Protein AF-A0AA91KQ04-F1 (afdb_monomer_lite)

Sequence (90 aa):
ASVCEYVPLIGAECDRRLKEGPDMVSANFVIPYPPGFPIMVPGQVLTQETIDFMRKLDVKEIHGYEKARGLKLVKPDAVAARTKRKPAAR

Foldseek 3Di:
DDQKAFDQLPDPVVVCCQPPNDFFFAQDFKFFPVVTDTLHHGRDGDHPVSSVCVVPDDGPDIPQADNVRHTITGHNVVNVVVVVVDPPDD

Secondary structure (DSSP, 8-state):
---EEEE-SSSHHHHHHHHHS---EE-S-BEEETT---SB-TTPBP-HHHHHHHHH---SEEET-BTTTBEEEE-HHHHHHHHTS-----

Structure (mmCIF, N/CA/C/O backbone):
data_AF-A0AA91KQ04-F1
#
_entry.id   AF-A0AA91KQ04-F1
#
loop_
_atom_site.group_PDB
_atom_site.id
_atom_site.type_symbol
_atom_site.label_atom_id
_atom_site.label_alt_id
_atom_site.label_comp_id
_atom_site.label_asym_id
_atom_site.label_entity_id
_atom_site.label_seq_id
_atom_site.pdbx_PDB_ins_code
_atom_site.Cartn_x
_atom_site.Cartn_y
_atom_site.Cartn_z
_atom_site.occupancy
_atom_site.B_iso_or_equiv
_atom_site.auth_seq_id
_atom_site.auth_comp_id
_atom_site.auth_asym_id
_atom_site.auth_atom_id
_atom_site.pdbx_PDB_model_num
ATOM 1 N N . ALA A 1 1 ? -8.844 -15.735 13.705 1.00 46.97 1 ALA A N 1
ATOM 2 C CA . ALA A 1 1 ? -9.558 -15.086 12.586 1.00 46.97 1 ALA A CA 1
ATOM 3 C C . ALA A 1 1 ? -8.616 -14.104 11.900 1.00 46.97 1 ALA A C 1
ATOM 5 O O . ALA A 1 1 ? -7.917 -13.378 12.599 1.00 46.97 1 ALA A O 1
ATOM 6 N N . SER A 1 2 ? -8.537 -14.106 10.568 1.00 67.62 2 SER A N 1
ATOM 7 C CA . SER A 1 2 ? -7.633 -13.212 9.833 1.00 67.62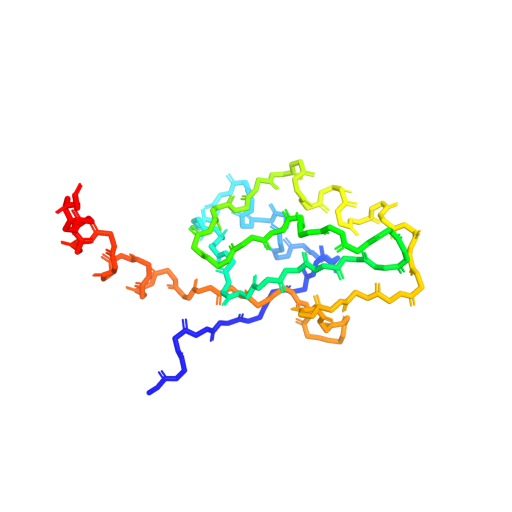 2 SER A CA 1
ATOM 8 C C . SER A 1 2 ? -8.004 -11.746 10.083 1.00 67.62 2 SER A C 1
ATOM 10 O O . SER A 1 2 ? -9.096 -11.299 9.722 1.00 67.62 2 SER A O 1
ATOM 12 N N . VAL A 1 3 ? -7.086 -11.015 10.722 1.00 85.75 3 VAL A N 1
ATOM 13 C CA . VAL A 1 3 ? -7.188 -9.580 11.069 1.00 85.75 3 VAL A CA 1
ATOM 14 C C . VAL A 1 3 ? -6.908 -8.652 9.883 1.00 85.75 3 VAL A C 1
ATOM 16 O O . VAL A 1 3 ? -6.832 -7.438 10.048 1.00 85.75 3 VAL A O 1
ATOM 19 N N . CYS A 1 4 ? -6.738 -9.223 8.691 1.00 91.25 4 CYS A N 1
ATOM 20 C CA . CYS A 1 4 ? -6.435 -8.503 7.465 1.00 91.25 4 CYS A CA 1
ATOM 21 C C . CYS A 1 4 ? -7.579 -8.625 6.458 1.00 91.25 4 CYS A C 1
ATOM 23 O O . CYS A 1 4 ? -8.304 -9.624 6.443 1.00 91.25 4 CYS A O 1
ATOM 25 N N . GLU A 1 5 ? -7.691 -7.623 5.603 1.00 92.19 5 GLU A N 1
ATOM 26 C CA . GLU A 1 5 ? -8.567 -7.568 4.438 1.00 92.19 5 GLU A CA 1
ATOM 27 C C . GLU A 1 5 ? -7.769 -7.133 3.204 1.00 92.19 5 GLU A C 1
ATOM 29 O O . GLU A 1 5 ? -6.620 -6.702 3.325 1.00 92.19 5 GLU A O 1
ATOM 34 N N . TYR A 1 6 ? -8.359 -7.284 2.021 1.00 92.00 6 TYR A N 1
ATOM 35 C CA . TYR A 1 6 ? -7.750 -6.865 0.764 1.00 92.00 6 TYR A CA 1
ATOM 36 C C . TYR A 1 6 ? -8.645 -5.839 0.082 1.00 92.00 6 TYR A C 1
ATOM 38 O O . TYR A 1 6 ? -9.851 -6.054 -0.007 1.00 92.00 6 TYR A O 1
ATOM 46 N N . VAL A 1 7 ? -8.050 -4.747 -0.393 1.00 91.75 7 VAL A N 1
ATOM 47 C CA . VAL A 1 7 ? -8.752 -3.689 -1.126 1.00 91.75 7 VAL A CA 1
ATOM 48 C C . VAL A 1 7 ? -8.061 -3.475 -2.475 1.00 91.75 7 VAL A C 1
ATOM 50 O O . VAL A 1 7 ? -6.860 -3.185 -2.496 1.00 91.75 7 VAL A O 1
ATOM 53 N N . PRO A 1 8 ? -8.774 -3.598 -3.609 1.00 91.88 8 PRO A N 1
ATOM 54 C CA . PRO A 1 8 ? -8.209 -3.336 -4.930 1.00 91.88 8 PRO A CA 1
ATOM 55 C C . PRO A 1 8 ? -7.649 -1.912 -5.039 1.00 91.88 8 PRO A C 1
ATOM 57 O O . PRO A 1 8 ? -8.367 -0.948 -4.800 1.00 91.88 8 PRO A O 1
ATOM 60 N N . LEU A 1 9 ? -6.376 -1.773 -5.432 1.00 88.25 9 LEU A N 1
ATOM 61 C CA . LEU A 1 9 ? -5.705 -0.468 -5.569 1.00 88.25 9 LEU A CA 1
ATOM 62 C C . LEU A 1 9 ? -6.373 0.421 -6.633 1.00 88.25 9 LEU A C 1
ATOM 64 O O . LEU A 1 9 ? -6.487 1.636 -6.465 1.00 88.25 9 LEU A O 1
ATOM 68 N N . ILE A 1 10 ? -6.777 -0.192 -7.747 1.00 85.44 10 ILE A N 1
ATOM 69 C CA . ILE A 1 10 ? -7.455 0.465 -8.864 1.00 85.44 10 ILE A CA 1
ATOM 70 C C . ILE A 1 10 ? -8.927 0.064 -8.780 1.00 85.44 10 ILE A C 1
ATOM 72 O O . ILE A 1 10 ? -9.305 -1.023 -9.211 1.00 85.44 10 ILE A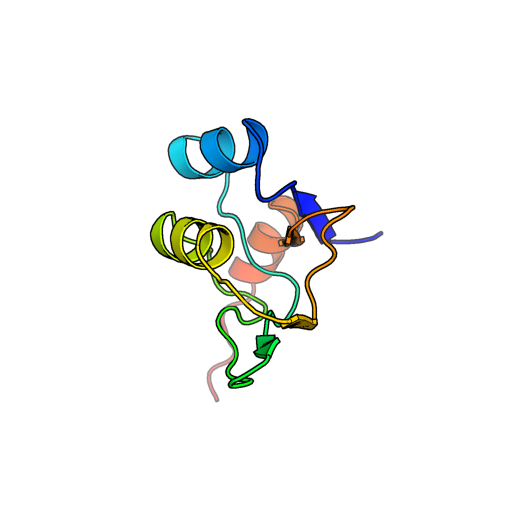 O 1
ATOM 76 N N . GLY A 1 11 ? -9.744 0.916 -8.163 1.00 85.19 11 GLY A N 1
ATOM 77 C CA . GLY A 1 11 ? -11.170 0.667 -7.995 1.00 85.19 11 GLY A CA 1
ATOM 78 C C . GLY A 1 11 ? -11.851 1.696 -7.097 1.00 85.19 11 GLY A C 1
ATOM 79 O O . GLY A 1 11 ? -11.228 2.259 -6.197 1.00 85.19 11 GLY A O 1
ATOM 80 N N . ALA A 1 12 ? -13.157 1.879 -7.314 1.00 87.62 12 ALA A N 1
ATOM 81 C CA . ALA A 1 12 ? -13.970 2.868 -6.606 1.00 87.62 12 ALA A CA 1
ATOM 82 C C . ALA A 1 12 ? -14.002 2.660 -5.080 1.00 87.62 12 ALA A C 1
ATOM 84 O O . ALA A 1 12 ? -14.200 3.617 -4.335 1.00 87.62 12 ALA A O 1
ATOM 85 N N . GLU A 1 13 ? -13.788 1.430 -4.596 1.00 89.50 13 GLU A N 1
ATOM 86 C CA . GLU A 1 13 ? -13.745 1.151 -3.158 1.00 89.50 13 GLU A CA 1
ATOM 87 C C . GLU A 1 13 ? -12.546 1.814 -2.470 1.00 89.50 13 GLU A C 1
ATOM 89 O O . GLU A 1 13 ? -12.707 2.387 -1.393 1.00 89.50 13 GLU A O 1
ATOM 94 N N . CYS A 1 14 ? -11.364 1.790 -3.092 1.00 90.00 14 CYS A N 1
ATOM 95 C CA . CYS A 1 14 ? -10.171 2.410 -2.518 1.00 90.00 14 CYS A CA 1
ATOM 96 C C . CYS A 1 14 ? -10.334 3.935 -2.443 1.00 90.00 14 CYS A C 1
ATOM 98 O O . CYS A 1 14 ? -10.090 4.527 -1.394 1.00 90.00 14 CYS A O 1
ATOM 100 N N . ASP A 1 15 ? -10.853 4.554 -3.508 1.00 90.06 15 ASP A N 1
ATOM 101 C CA . ASP A 1 15 ? -11.100 6.001 -3.545 1.00 90.06 15 ASP A CA 1
ATOM 102 C C . ASP A 1 15 ? -12.186 6.429 -2.547 1.00 90.06 15 ASP A C 1
ATOM 104 O O . ASP A 1 15 ? -12.053 7.453 -1.876 1.00 90.06 15 ASP A O 1
ATOM 108 N N . ARG A 1 16 ? -13.252 5.630 -2.400 1.00 91.38 16 ARG A N 1
ATOM 109 C CA . ARG A 1 16 ? -14.292 5.878 -1.394 1.00 91.38 16 ARG A CA 1
ATOM 110 C C . ARG A 1 16 ? -13.721 5.803 0.020 1.00 91.38 16 ARG A C 1
ATOM 112 O O . ARG A 1 16 ? -14.033 6.659 0.843 1.00 91.38 16 ARG A O 1
ATOM 119 N N . ARG A 1 17 ? -12.871 4.808 0.304 1.00 90.00 17 ARG A N 1
ATOM 120 C CA . ARG A 1 17 ? -12.252 4.668 1.627 1.00 90.00 17 ARG A CA 1
ATOM 121 C C . ARG A 1 17 ? -11.281 5.799 1.950 1.00 90.00 17 ARG A C 1
ATOM 123 O O . ARG A 1 17 ? -11.288 6.256 3.083 1.00 90.00 17 ARG A O 1
ATOM 130 N N . LEU A 1 18 ? -10.519 6.285 0.971 1.00 89.00 18 LEU A N 1
ATOM 131 C CA . LEU A 1 18 ? -9.632 7.443 1.146 1.00 89.00 18 LEU A CA 1
ATOM 132 C C . LEU A 1 18 ? -10.383 8.732 1.490 1.00 89.00 18 LEU A C 1
ATOM 134 O O . LEU A 1 18 ? -9.844 9.568 2.208 1.00 89.00 18 LEU A O 1
ATOM 138 N N . LYS A 1 19 ? -11.599 8.912 0.960 1.00 88.38 19 LYS A N 1
ATOM 139 C CA . LYS A 1 19 ? -12.392 10.132 1.171 1.00 88.38 19 LYS A CA 1
ATOM 140 C C . LYS A 1 19 ? -13.236 10.097 2.439 1.00 88.38 19 LYS A C 1
ATOM 142 O O . LYS A 1 19 ? -13.316 11.098 3.140 1.00 88.38 19 LYS A O 1
ATOM 147 N N . GLU A 1 20 ? -13.910 8.977 2.687 1.00 89.06 20 GLU A N 1
ATOM 148 C CA . GLU A 1 20 ? -14.990 8.898 3.685 1.00 89.06 20 GLU A CA 1
ATOM 149 C C . GLU A 1 20 ? -14.930 7.624 4.540 1.00 89.06 20 GLU A C 1
ATOM 151 O O . GLU A 1 20 ? -15.767 7.421 5.418 1.00 89.06 20 GLU A O 1
ATOM 156 N N . GLY A 1 21 ? -13.991 6.720 4.255 1.00 86.19 21 GLY A N 1
ATOM 157 C CA . GLY A 1 21 ? -13.890 5.444 4.949 1.00 86.19 21 GLY A CA 1
ATOM 158 C C . GLY A 1 21 ? -12.987 5.479 6.179 1.00 86.19 21 GLY A C 1
ATOM 159 O O . GLY A 1 21 ? -12.418 6.510 6.529 1.00 86.19 21 GLY A O 1
ATOM 160 N N . PRO A 1 22 ? -12.848 4.323 6.849 1.00 87.69 22 PRO A N 1
ATOM 161 C CA . PRO A 1 22 ? -11.907 4.172 7.947 1.00 87.69 22 PRO A CA 1
ATOM 162 C C . PRO A 1 22 ? -10.459 4.216 7.447 1.00 87.69 22 PRO A C 1
ATOM 164 O O . PRO A 1 22 ? -10.182 3.857 6.298 1.00 87.69 22 PRO A O 1
ATOM 167 N N . ASP A 1 23 ? -9.535 4.559 8.349 1.00 90.19 23 ASP A N 1
ATOM 168 C CA . ASP A 1 23 ? -8.101 4.566 8.067 1.00 90.19 23 ASP A CA 1
ATOM 169 C C . ASP A 1 23 ? -7.641 3.243 7.450 1.00 90.19 23 ASP A C 1
ATOM 171 O O . ASP A 1 23 ? -7.775 2.156 8.025 1.00 90.19 23 ASP A O 1
ATOM 175 N N . MET A 1 24 ? -7.051 3.343 6.263 1.00 92.12 24 MET A N 1
ATOM 176 C CA . MET A 1 24 ? -6.449 2.203 5.594 1.00 92.12 24 MET A CA 1
ATOM 177 C C . MET A 1 24 ? -5.052 1.986 6.159 1.00 92.12 24 MET A C 1
ATOM 179 O O . MET A 1 24 ? -4.115 2.688 5.800 1.00 92.12 24 MET A O 1
ATOM 183 N N . VAL A 1 25 ? -4.901 1.009 7.050 1.00 93.00 25 VAL A N 1
ATOM 184 C CA . VAL A 1 25 ? -3.607 0.690 7.665 1.00 93.00 25 VAL A CA 1
ATOM 185 C C . VAL A 1 25 ? -2.954 -0.470 6.929 1.00 93.00 25 VAL A C 1
ATOM 187 O O . VAL A 1 25 ? -3.549 -1.543 6.831 1.00 93.00 25 VAL A O 1
ATOM 190 N N . SER A 1 26 ? -1.724 -0.298 6.443 1.00 93.25 26 SER A N 1
ATOM 191 C CA . SER A 1 26 ? -1.013 -1.387 5.768 1.00 93.25 26 SER A CA 1
ATOM 192 C C . SER A 1 26 ? -0.749 -2.552 6.724 1.00 93.25 26 SER A C 1
ATOM 194 O O . SER A 1 26 ? -0.292 -2.365 7.854 1.00 93.25 26 SER A O 1
ATOM 196 N N . ALA A 1 27 ? -1.008 -3.779 6.273 1.00 92.88 27 ALA A N 1
ATOM 197 C CA . ALA A 1 27 ? -0.706 -4.989 7.034 1.00 92.88 27 ALA A CA 1
ATOM 198 C C . ALA A 1 27 ? 0.657 -5.606 6.684 1.00 92.88 27 ALA A C 1
ATOM 200 O O . ALA A 1 27 ? 1.110 -6.500 7.397 1.00 92.88 27 ALA A O 1
ATOM 201 N N . ASN A 1 28 ? 1.290 -5.171 5.592 1.00 91.94 28 ASN A N 1
ATOM 202 C CA . ASN A 1 28 ? 2.525 -5.745 5.059 1.00 91.94 28 ASN A CA 1
ATOM 203 C C . ASN A 1 28 ? 3.496 -4.642 4.609 1.00 91.94 28 ASN A C 1
ATOM 205 O O . ASN A 1 28 ? 3.107 -3.496 4.387 1.00 91.94 28 ASN A O 1
ATOM 209 N N . PHE A 1 29 ? 4.765 -5.007 4.440 1.00 93.38 29 PHE A N 1
ATOM 210 C CA . PHE A 1 29 ? 5.684 -4.177 3.668 1.00 93.38 29 PHE A CA 1
ATOM 211 C C . PHE A 1 29 ? 5.293 -4.222 2.195 1.00 93.38 29 PHE A C 1
ATOM 213 O O . PHE A 1 29 ? 4.981 -5.299 1.688 1.00 93.38 29 PHE A O 1
ATOM 220 N N . VAL A 1 30 ? 5.335 -3.074 1.523 1.00 93.50 30 VAL A N 1
ATOM 221 C CA . VAL A 1 30 ? 5.215 -2.997 0.063 1.00 93.50 30 VAL A CA 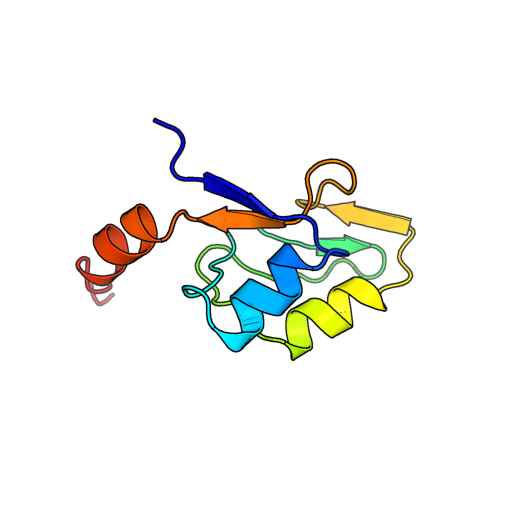1
ATOM 222 C C . VAL A 1 30 ? 6.503 -2.403 -0.480 1.00 93.50 30 VAL A C 1
ATOM 224 O O . VAL A 1 30 ? 6.877 -1.290 -0.104 1.00 93.50 30 VAL A O 1
ATOM 227 N N . ILE A 1 31 ? 7.202 -3.180 -1.307 1.00 94.06 31 ILE A N 1
ATOM 228 C CA . ILE A 1 31 ? 8.564 -2.879 -1.758 1.00 94.06 31 ILE A CA 1
ATOM 229 C C . ILE A 1 31 ? 8.637 -3.083 -3.279 1.00 94.06 31 ILE A C 1
ATOM 231 O O . ILE A 1 31 ? 8.695 -4.226 -3.739 1.00 94.06 31 ILE A O 1
ATOM 235 N N . PRO A 1 32 ? 8.579 -2.009 -4.081 1.00 92.31 32 PRO A N 1
ATOM 236 C CA . PRO A 1 32 ? 8.738 -2.089 -5.530 1.00 92.31 32 PRO A CA 1
ATOM 237 C C . PRO A 1 32 ? 10.205 -2.277 -5.958 1.00 92.31 32 PRO A C 1
ATOM 239 O O . PRO A 1 32 ? 11.105 -1.643 -5.402 1.00 92.31 32 PRO A O 1
ATOM 242 N N . TYR A 1 33 ? 10.445 -3.097 -6.989 1.00 90.75 33 TYR A N 1
ATOM 243 C CA . TYR A 1 33 ? 11.777 -3.348 -7.559 1.00 90.75 33 TYR A CA 1
ATOM 244 C C . TYR A 1 33 ? 11.842 -3.138 -9.083 1.00 90.75 33 TYR A C 1
ATOM 246 O O . TYR A 1 33 ? 10.962 -3.606 -9.815 1.00 90.75 33 TYR A O 1
ATOM 254 N N . PRO A 1 34 ? 12.951 -2.561 -9.595 1.00 85.25 34 PRO A N 1
ATOM 255 C CA . PRO A 1 34 ? 13.949 -1.729 -8.896 1.00 85.25 34 PRO A CA 1
ATOM 256 C C . PRO A 1 34 ? 13.333 -0.381 -8.457 1.00 85.25 34 PRO A C 1
ATOM 258 O O . PRO A 1 34 ? 12.381 0.053 -9.102 1.00 85.25 34 PRO A O 1
ATOM 261 N N . PRO A 1 35 ? 13.837 0.320 -7.417 1.00 85.19 35 PRO A N 1
ATOM 262 C CA . PRO A 1 35 ? 15.124 0.138 -6.724 1.00 85.19 35 PRO A CA 1
ATOM 263 C C . PRO A 1 35 ? 15.092 -0.690 -5.422 1.00 85.19 35 PRO A C 1
ATOM 265 O O . PRO A 1 35 ? 16.160 -0.976 -4.889 1.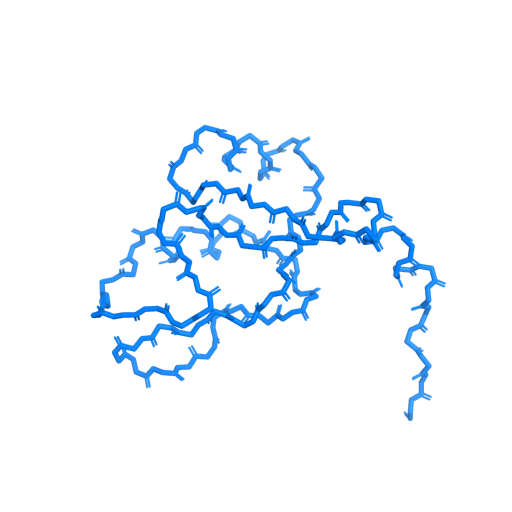00 85.19 35 PRO A O 1
ATOM 268 N N .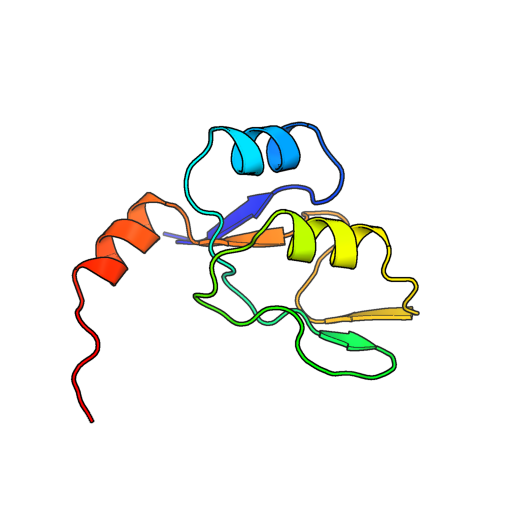 GLY A 1 36 ? 13.926 -1.091 -4.901 1.00 88.62 36 GLY A N 1
ATOM 269 C CA . GLY A 1 36 ? 13.842 -1.992 -3.741 1.00 88.62 36 GLY A CA 1
ATOM 270 C C . GLY A 1 36 ? 13.720 -1.336 -2.363 1.00 88.62 36 GLY A C 1
ATOM 271 O O . GLY A 1 36 ? 14.034 -1.982 -1.364 1.00 88.62 36 GLY A O 1
ATOM 272 N N . PHE A 1 37 ? 13.277 -0.075 -2.275 1.00 91.19 37 PHE A N 1
ATOM 273 C CA . PHE A 1 37 ? 12.977 0.564 -0.986 1.00 91.19 37 PHE A CA 1
ATOM 274 C C . PHE A 1 37 ? 11.507 0.361 -0.578 1.00 91.19 37 PHE A C 1
ATOM 276 O O . PHE A 1 37 ? 10.629 0.324 -1.442 1.00 91.19 37 PHE A O 1
ATOM 283 N N . PRO A 1 38 ? 11.204 0.241 0.727 1.00 90.75 38 PRO A N 1
ATOM 284 C CA . PRO A 1 38 ? 9.829 0.144 1.199 1.00 90.75 38 PRO A CA 1
ATOM 285 C C . PRO A 1 38 ? 9.092 1.477 1.049 1.00 90.75 38 PRO A C 1
ATOM 287 O O . PRO A 1 38 ? 9.548 2.506 1.540 1.00 90.75 38 PRO A O 1
ATOM 290 N N . ILE A 1 39 ? 7.921 1.436 0.416 1.00 92.50 39 ILE A N 1
ATOM 291 C CA . ILE A 1 39 ? 7.002 2.586 0.287 1.00 92.50 39 ILE A CA 1
ATOM 292 C C . ILE A 1 39 ? 5.860 2.531 1.305 1.00 92.50 39 ILE A C 1
ATOM 294 O O . ILE A 1 39 ? 5.222 3.539 1.587 1.00 92.50 39 ILE A O 1
ATOM 298 N N . MET A 1 40 ? 5.591 1.340 1.844 1.00 93.62 40 MET A N 1
ATOM 299 C CA . MET A 1 40 ? 4.628 1.119 2.915 1.00 93.62 40 MET A CA 1
ATOM 300 C C . MET A 1 40 ? 5.233 0.184 3.943 1.00 93.62 40 MET A C 1
ATOM 302 O O . MET A 1 40 ? 5.846 -0.829 3.586 1.00 93.62 40 MET A O 1
ATOM 306 N N . VAL A 1 41 ? 4.993 0.494 5.211 1.00 92.69 41 VAL A N 1
ATOM 307 C CA . VAL A 1 41 ? 5.364 -0.361 6.340 1.00 92.69 41 VAL A CA 1
ATOM 308 C C . VAL A 1 41 ? 4.118 -0.851 7.087 1.00 92.69 41 VAL A C 1
ATOM 310 O O . VAL A 1 41 ? 3.098 -0.157 7.110 1.00 92.69 41 VAL A O 1
ATOM 313 N N . PRO A 1 42 ? 4.155 -2.036 7.721 1.00 91.94 42 PRO A N 1
ATOM 314 C CA . PRO A 1 42 ? 3.045 -2.514 8.537 1.00 91.94 42 PRO A CA 1
ATOM 315 C C . PRO A 1 42 ? 2.694 -1.524 9.655 1.00 91.94 42 PRO A C 1
ATOM 317 O O . PRO A 1 42 ? 3.565 -1.103 10.412 1.00 91.94 42 PRO A O 1
ATOM 320 N N . GLY A 1 43 ? 1.414 -1.184 9.788 1.00 89.75 43 GLY A N 1
ATOM 321 C CA . GLY A 1 43 ? 0.929 -0.216 10.774 1.00 89.75 43 GLY A CA 1
ATOM 322 C C . GLY A 1 43 ? 0.908 1.238 10.291 1.00 89.75 43 GLY A C 1
ATOM 323 O O . GLY A 1 43 ? 0.347 2.080 10.985 1.00 89.75 43 GLY A O 1
ATOM 324 N N . GLN A 1 44 ? 1.456 1.539 9.111 1.00 91.12 44 GLN A N 1
ATOM 325 C CA . GLN A 1 44 ? 1.349 2.863 8.498 1.00 91.12 44 GLN A CA 1
ATOM 326 C C . GLN A 1 44 ? -0.070 3.111 7.977 1.00 91.12 44 GLN A C 1
ATOM 328 O O . GLN A 1 44 ? -0.649 2.244 7.317 1.00 91.12 44 GLN A O 1
ATOM 333 N N . VAL A 1 45 ? -0.598 4.309 8.231 1.00 92.50 45 VAL A N 1
ATOM 334 C CA . VAL A 1 45 ? -1.837 4.803 7.614 1.00 92.50 45 VAL A CA 1
ATOM 335 C C . VAL A 1 45 ? -1.532 5.247 6.184 1.00 92.50 45 VAL A C 1
ATOM 337 O O . VAL A 1 45 ? -0.617 6.038 5.951 1.00 92.50 45 VAL A O 1
ATOM 340 N N . LEU A 1 46 ? -2.279 4.711 5.225 1.00 91.62 46 LEU A N 1
ATOM 341 C CA . LEU A 1 46 ? -2.150 5.039 3.813 1.00 91.62 46 LEU A CA 1
ATOM 342 C C . LEU A 1 46 ? -2.845 6.362 3.509 1.00 91.62 46 LEU A C 1
ATOM 344 O O . LEU A 1 46 ? -3.987 6.583 3.905 1.00 91.62 46 LEU A O 1
ATOM 348 N N . THR A 1 47 ? -2.161 7.213 2.753 1.00 91.88 47 THR A N 1
ATOM 349 C CA . THR A 1 47 ? -2.688 8.496 2.286 1.00 91.88 47 THR A CA 1
ATOM 350 C C . THR A 1 47 ? -3.016 8.434 0.800 1.00 91.88 47 THR A C 1
ATOM 352 O O . THR A 1 47 ? -2.538 7.552 0.081 1.00 91.88 47 THR A O 1
ATOM 355 N N . GLN A 1 48 ? -3.786 9.415 0.320 1.00 91.12 48 GLN A N 1
ATOM 356 C CA . GLN A 1 48 ? -4.053 9.586 -1.109 1.00 91.12 48 GLN A CA 1
ATOM 357 C C . GLN A 1 48 ? -2.747 9.601 -1.920 1.00 91.12 48 GLN A C 1
ATOM 359 O O . GLN A 1 48 ? -2.632 8.888 -2.910 1.00 91.12 48 GLN A O 1
ATOM 364 N N . GLU A 1 49 ? -1.722 10.304 -1.432 1.00 91.12 49 GLU A N 1
ATOM 365 C CA . GLU A 1 49 ? -0.412 10.385 -2.083 1.00 91.12 49 GLU A CA 1
ATOM 366 C C . GLU A 1 49 ? 0.280 9.018 -2.211 1.00 91.12 49 GLU A C 1
ATOM 368 O O . GLU A 1 49 ? 0.813 8.695 -3.270 1.00 91.12 49 GLU A O 1
ATOM 373 N N . THR A 1 50 ? 0.219 8.167 -1.176 1.00 91.31 50 THR A N 1
ATOM 374 C CA . THR A 1 50 ? 0.789 6.806 -1.238 1.00 91.31 50 THR A CA 1
ATOM 375 C C . THR A 1 50 ? 0.078 5.943 -2.285 1.00 91.31 50 THR A C 1
ATOM 377 O O . THR A 1 50 ? 0.713 5.167 -3.003 1.00 91.31 50 THR A O 1
ATOM 380 N N . ILE A 1 51 ? -1.244 6.084 -2.393 1.00 92.06 51 ILE A N 1
ATOM 381 C CA . ILE A 1 51 ? -2.058 5.354 -3.369 1.00 92.06 51 ILE A CA 1
ATOM 382 C C . ILE A 1 51 ? -1.782 5.850 -4.790 1.00 92.06 51 ILE A C 1
ATOM 384 O O . ILE A 1 51 ? -1.587 5.037 -5.694 1.00 92.06 51 ILE A O 1
ATOM 388 N N . ASP A 1 52 ? -1.701 7.163 -4.991 1.00 91.88 52 ASP A N 1
ATOM 389 C CA . ASP A 1 52 ? -1.314 7.760 -6.269 1.00 91.88 52 ASP A CA 1
ATOM 390 C C . ASP A 1 52 ? 0.093 7.336 -6.698 1.00 91.88 52 ASP A C 1
ATOM 392 O O . ASP A 1 52 ? 0.305 7.007 -7.867 1.00 91.88 52 ASP A O 1
ATOM 396 N N . PHE A 1 53 ? 1.041 7.275 -5.759 1.00 90.62 53 PHE A N 1
ATOM 397 C CA . PHE A 1 53 ? 2.390 6.782 -6.021 1.00 90.62 53 PHE A CA 1
ATOM 398 C C . PHE A 1 53 ? 2.366 5.324 -6.497 1.00 90.62 53 PHE A C 1
ATOM 400 O O . PHE A 1 53 ? 2.927 5.004 -7.541 1.00 90.62 53 PHE A O 1
ATOM 407 N N . MET A 1 54 ? 1.630 4.452 -5.800 1.00 90.19 54 MET A N 1
ATOM 408 C CA . MET A 1 54 ? 1.421 3.052 -6.196 1.00 90.19 54 MET A CA 1
ATOM 409 C C . MET A 1 54 ? 0.776 2.884 -7.571 1.00 90.19 54 MET A C 1
ATOM 411 O O . MET A 1 54 ? 1.116 1.956 -8.299 1.00 90.19 54 MET A O 1
ATOM 415 N N . ARG A 1 55 ? -0.162 3.761 -7.937 1.00 89.88 55 ARG A N 1
ATOM 416 C CA . ARG A 1 55 ? -0.846 3.714 -9.239 1.00 89.88 55 ARG A CA 1
ATOM 417 C C . ARG A 1 55 ? 0.054 4.147 -10.397 1.00 89.88 55 ARG A C 1
ATOM 419 O O . ARG A 1 55 ? -0.174 3.712 -11.521 1.00 89.88 55 ARG A O 1
ATOM 426 N N . LYS A 1 56 ? 1.044 5.000 -10.128 1.00 89.75 56 LYS A N 1
ATOM 427 C CA . LYS A 1 56 ? 1.995 5.537 -11.118 1.00 89.75 56 LYS A CA 1
ATOM 428 C C . LYS A 1 56 ? 3.330 4.788 -11.148 1.00 89.75 56 LYS A C 1
ATOM 430 O O . LYS A 1 56 ? 4.169 5.089 -11.991 1.00 89.75 56 LYS A O 1
ATOM 435 N N . LEU A 1 57 ? 3.537 3.852 -10.226 1.00 87.12 57 LEU A N 1
ATOM 436 C CA . LEU A 1 57 ? 4.751 3.054 -10.118 1.00 87.12 57 LEU A CA 1
ATOM 437 C C . LEU A 1 57 ? 4.890 2.129 -11.331 1.00 87.12 57 LEU A C 1
ATOM 439 O O . LEU A 1 57 ? 4.169 1.140 -11.461 1.00 87.12 57 LEU A O 1
ATOM 443 N N . ASP A 1 58 ? 5.854 2.446 -12.192 1.00 84.44 58 ASP A N 1
ATOM 444 C CA . ASP A 1 58 ? 6.290 1.582 -13.285 1.00 84.44 58 ASP A CA 1
ATOM 445 C C . ASP A 1 58 ? 7.501 0.768 -12.819 1.00 84.44 58 ASP A C 1
ATOM 447 O O . ASP A 1 58 ? 8.644 1.224 -12.841 1.00 84.44 58 ASP A O 1
ATOM 451 N N . VAL A 1 59 ? 7.229 -0.420 -12.282 1.00 85.44 59 VAL A N 1
ATOM 452 C CA . VAL A 1 59 ? 8.248 -1.332 -11.753 1.00 85.44 59 VAL A CA 1
ATOM 453 C C . VAL A 1 59 ? 7.975 -2.754 -12.206 1.00 85.44 59 VAL A C 1
ATOM 455 O O . VAL A 1 59 ? 6.833 -3.141 -12.452 1.00 85.44 59 VAL A O 1
ATOM 458 N N . LYS A 1 60 ? 9.044 -3.546 -12.318 1.00 81.81 60 LYS A N 1
ATOM 459 C CA . LYS A 1 60 ? 8.968 -4.919 -12.836 1.00 81.81 60 LYS A CA 1
ATOM 460 C C . LYS A 1 60 ? 8.196 -5.834 -11.893 1.00 81.81 60 LYS A C 1
ATOM 462 O O . LYS A 1 60 ? 7.472 -6.717 -12.345 1.00 81.81 60 LYS A O 1
ATOM 467 N N . GLU A 1 61 ? 8.344 -5.610 -10.592 1.00 89.44 61 GLU A N 1
ATOM 468 C CA . GLU A 1 61 ? 7.699 -6.398 -9.550 1.00 89.44 61 GLU A CA 1
ATOM 469 C C . GLU A 1 61 ? 7.482 -5.572 -8.278 1.00 89.44 61 GLU A C 1
ATOM 471 O O . GLU A 1 61 ? 8.177 -4.586 -8.019 1.00 89.44 61 GLU A O 1
ATOM 476 N N . ILE A 1 62 ? 6.506 -5.986 -7.467 1.00 92.81 62 ILE A N 1
ATOM 477 C CA . ILE A 1 62 ? 6.207 -5.365 -6.176 1.00 92.81 62 ILE A CA 1
ATOM 478 C C . ILE A 1 62 ? 6.086 -6.467 -5.132 1.00 92.81 62 ILE A C 1
ATOM 480 O O . ILE A 1 62 ? 5.169 -7.286 -5.176 1.00 92.81 62 ILE A O 1
ATOM 484 N N . HIS A 1 63 ? 7.005 -6.489 -4.173 1.00 92.62 63 HIS A N 1
ATOM 485 C CA . HIS A 1 63 ? 6.963 -7.445 -3.072 1.00 92.62 63 HIS A CA 1
ATOM 486 C C . HIS A 1 63 ? 5.931 -7.003 -2.040 1.00 92.62 63 HIS A C 1
ATOM 488 O O . HIS A 1 63 ? 5.812 -5.819 -1.726 1.00 92.62 63 HIS A O 1
ATOM 494 N N . GLY A 1 64 ? 5.177 -7.969 -1.513 1.00 89.19 64 GLY A N 1
ATOM 495 C CA . GLY A 1 64 ? 4.133 -7.727 -0.515 1.00 89.19 64 GLY A CA 1
ATOM 496 C C . GLY A 1 64 ? 2.841 -7.100 -1.055 1.00 89.19 64 GLY A C 1
ATOM 497 O O . GLY A 1 64 ? 1.933 -6.837 -0.265 1.00 89.19 64 GLY A O 1
ATOM 498 N N . TYR A 1 65 ? 2.725 -6.935 -2.378 1.00 91.81 65 TYR A N 1
ATOM 499 C CA . TYR A 1 65 ? 1.507 -6.532 -3.080 1.00 91.81 65 TYR A CA 1
ATOM 500 C C . TYR A 1 65 ? 1.097 -7.596 -4.103 1.00 91.81 65 TYR A C 1
ATOM 502 O O . TYR A 1 65 ? 1.919 -8.067 -4.881 1.00 91.81 65 TYR A O 1
ATOM 510 N N . GLU A 1 66 ? -0.187 -7.952 -4.133 1.00 88.62 66 GLU A N 1
ATOM 511 C CA . GLU A 1 66 ? -0.719 -8.930 -5.083 1.00 88.62 66 GLU A CA 1
ATOM 512 C C . GLU A 1 66 ? -1.764 -8.257 -5.973 1.00 88.62 66 GLU A C 1
ATOM 514 O O . GLU A 1 66 ? -2.868 -7.965 -5.523 1.00 88.62 66 GLU A O 1
ATOM 519 N N . LYS A 1 67 ? -1.444 -8.027 -7.253 1.00 85.25 67 LYS A N 1
ATOM 520 C CA . LYS A 1 67 ? -2.298 -7.258 -8.181 1.00 85.25 67 LYS A CA 1
ATOM 521 C C . LYS A 1 67 ? -3.727 -7.809 -8.309 1.00 85.25 67 LYS A C 1
ATOM 523 O O . LYS A 1 67 ? -4.652 -7.031 -8.504 1.00 85.25 67 LYS A O 1
ATOM 528 N N . ALA A 1 68 ? -3.906 -9.126 -8.176 1.00 86.75 68 ALA A N 1
ATOM 529 C CA . ALA A 1 68 ? -5.213 -9.780 -8.266 1.00 86.75 68 ALA A CA 1
ATOM 530 C C . ALA A 1 68 ? -6.116 -9.534 -7.042 1.00 86.75 68 ALA A C 1
ATOM 532 O O . ALA A 1 68 ? -7.335 -9.526 -7.179 1.00 86.75 68 ALA A O 1
ATOM 533 N N . ARG A 1 69 ? -5.534 -9.333 -5.851 1.00 89.12 69 ARG A N 1
ATOM 534 C CA . ARG A 1 69 ? -6.279 -9.099 -4.598 1.00 89.12 69 ARG A CA 1
ATOM 535 C C . ARG A 1 69 ? -6.283 -7.632 -4.179 1.00 89.12 69 ARG A C 1
ATOM 537 O O . ARG A 1 69 ? -7.242 -7.172 -3.571 1.00 89.12 69 ARG A O 1
ATOM 544 N N . GLY A 1 70 ? -5.219 -6.902 -4.500 1.00 90.69 70 GLY A N 1
ATOM 545 C CA . GLY A 1 70 ? -4.995 -5.521 -4.099 1.00 90.69 70 GLY A CA 1
ATOM 546 C C . GLY A 1 70 ? -4.126 -5.377 -2.849 1.00 90.69 70 GLY A C 1
ATOM 547 O O . GLY A 1 70 ? -3.297 -6.229 -2.519 1.00 90.69 70 GLY A O 1
ATOM 548 N N . LEU A 1 71 ? -4.299 -4.247 -2.166 1.00 91.38 71 LEU A N 1
ATOM 549 C CA . LEU A 1 71 ? -3.568 -3.880 -0.960 1.00 91.38 71 LEU A CA 1
ATOM 550 C C . LEU A 1 71 ? -4.053 -4.698 0.229 1.00 91.38 71 LEU A C 1
ATOM 552 O O . LEU A 1 71 ? -5.251 -4.766 0.494 1.00 91.38 71 LEU A O 1
ATOM 556 N N . LYS A 1 72 ? -3.114 -5.275 0.979 1.00 92.94 72 LYS A N 1
ATOM 557 C CA . LYS A 1 72 ? -3.410 -5.988 2.219 1.00 92.94 72 LYS A CA 1
ATOM 558 C C . LYS A 1 72 ? -3.467 -4.995 3.378 1.00 92.94 72 LYS A C 1
ATOM 560 O O . LYS A 1 72 ? -2.434 -4.477 3.803 1.00 92.94 72 LYS A O 1
ATOM 565 N N . LEU A 1 73 ? -4.663 -4.766 3.903 1.00 92.50 73 LEU A N 1
ATOM 566 C CA . LEU A 1 73 ? -4.926 -3.813 4.976 1.00 92.50 73 LEU A CA 1
ATOM 567 C C . LEU A 1 73 ? -5.270 -4.526 6.281 1.00 92.50 73 LEU A C 1
ATOM 569 O O . LEU A 1 73 ? -5.734 -5.668 6.289 1.00 92.50 73 LEU A O 1
ATOM 573 N N . VAL A 1 74 ? -5.029 -3.860 7.403 1.00 92.38 74 VAL A N 1
ATOM 574 C CA . VAL A 1 74 ? -5.511 -4.292 8.714 1.00 92.38 74 VAL A CA 1
ATOM 575 C C . VAL A 1 74 ? -6.972 -3.878 8.837 1.00 92.38 74 VAL A C 1
ATOM 577 O O . VAL A 1 74 ? -7.314 -2.733 8.556 1.00 92.38 74 VAL A O 1
ATOM 580 N N . LYS A 1 75 ? -7.830 -4.802 9.280 1.00 91.00 75 LYS A N 1
ATOM 581 C CA . LYS A 1 75 ? -9.247 -4.501 9.501 1.00 91.00 75 LYS A CA 1
ATOM 582 C C . LYS A 1 75 ? -9.400 -3.371 10.523 1.00 91.00 75 LYS A C 1
ATOM 584 O O . LYS A 1 75 ? -8.719 -3.421 11.551 1.00 91.00 75 LYS A O 1
ATOM 589 N N . PRO A 1 76 ? -10.332 -2.426 10.327 1.00 84.81 76 PRO A N 1
ATOM 590 C CA . PRO A 1 76 ? -10.504 -1.281 11.223 1.00 84.81 76 PRO A CA 1
ATOM 591 C C . PRO A 1 76 ? -10.769 -1.694 12.680 1.00 84.81 76 PRO A C 1
ATOM 593 O O . PRO A 1 76 ? -10.215 -1.099 13.601 1.00 84.81 76 PRO A O 1
ATOM 596 N N . ASP A 1 77 ? -11.510 -2.784 12.897 1.00 84.12 77 ASP A N 1
ATOM 597 C CA . ASP A 1 77 ? -11.761 -3.357 14.229 1.00 84.12 77 ASP A CA 1
ATOM 598 C C . ASP A 1 77 ? -10.457 -3.780 14.943 1.00 84.12 77 ASP A C 1
ATOM 600 O O . ASP A 1 77 ? -10.228 -3.497 16.122 1.00 84.12 77 ASP A O 1
ATOM 604 N N . ALA A 1 78 ? -9.519 -4.363 14.188 1.00 83.25 78 ALA A N 1
ATOM 605 C CA . ALA A 1 78 ? -8.209 -4.755 14.696 1.00 83.25 78 ALA A CA 1
ATOM 606 C C . ALA A 1 78 ? -7.266 -3.553 14.894 1.00 83.25 78 ALA A C 1
ATOM 608 O O . ALA A 1 78 ? -6.440 -3.576 15.810 1.00 83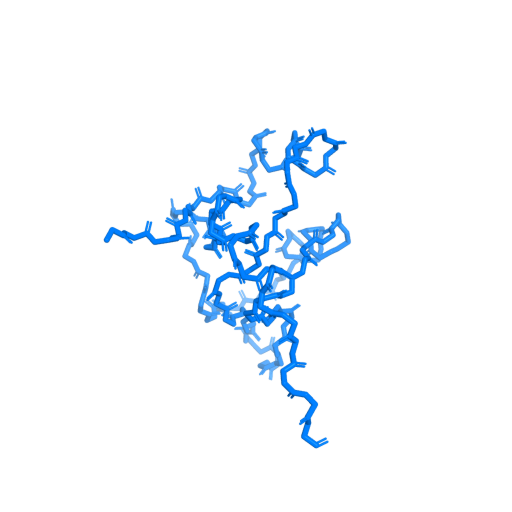.25 78 ALA A O 1
ATOM 609 N N . VAL A 1 79 ? -7.388 -2.500 14.078 1.00 80.19 79 VAL A N 1
ATOM 610 C CA . VAL A 1 79 ? -6.660 -1.232 14.270 1.00 80.19 79 VAL A CA 1
ATOM 611 C C . VAL A 1 79 ? -7.101 -0.565 15.576 1.00 80.19 79 VAL A C 1
ATOM 613 O O . VAL A 1 79 ? -6.253 -0.214 16.398 1.00 80.19 79 VAL A O 1
ATOM 616 N N . ALA A 1 80 ? -8.410 -0.490 15.831 1.00 72.06 80 ALA A N 1
ATOM 617 C CA . ALA A 1 80 ? -8.970 0.060 17.066 1.00 72.06 80 ALA A CA 1
ATOM 618 C C . ALA A 1 80 ? -8.527 -0.725 18.319 1.00 72.06 80 ALA A C 1
ATOM 620 O O . ALA A 1 80 ? -8.247 -0.142 19.370 1.00 72.06 80 ALA A O 1
ATOM 621 N N . ALA A 1 81 ? -8.393 -2.051 18.218 1.00 64.62 81 ALA A N 1
ATOM 622 C CA . ALA A 1 81 ? -7.848 -2.874 19.297 1.00 64.62 81 ALA A CA 1
ATOM 623 C C . ALA A 1 81 ? -6.347 -2.619 19.548 1.00 64.62 81 ALA A C 1
ATOM 625 O O . ALA A 1 81 ? -5.886 -2.702 20.690 1.00 64.62 81 ALA A O 1
ATOM 626 N N . ARG A 1 82 ? -5.573 -2.289 18.502 1.00 60.19 82 ARG A N 1
ATOM 627 C CA . ARG A 1 82 ? -4.132 -2.003 18.612 1.00 60.19 82 ARG A CA 1
ATOM 628 C C . ARG A 1 82 ? -3.818 -0.577 19.045 1.00 60.19 82 ARG A C 1
ATOM 630 O O . ARG A 1 82 ? -2.891 -0.417 19.825 1.00 60.19 82 ARG A O 1
ATOM 637 N N . THR A 1 83 ? -4.597 0.432 18.653 1.00 56.19 83 THR A N 1
ATOM 638 C CA . THR A 1 83 ? -4.387 1.812 19.139 1.00 56.19 83 THR A CA 1
ATOM 639 C C . THR A 1 83 ? -4.643 1.953 20.644 1.00 56.19 83 THR A C 1
ATOM 641 O O . THR A 1 83 ? -4.088 2.841 21.285 1.00 56.19 83 THR A O 1
ATOM 644 N N . LYS A 1 84 ? -5.434 1.049 21.244 1.00 51.06 84 LYS A N 1
ATOM 645 C CA . LYS A 1 84 ? -5.604 0.954 22.706 1.00 51.06 84 LYS A CA 1
ATOM 646 C C . LYS A 1 84 ? -4.374 0.379 23.418 1.00 51.06 84 LYS A C 1
ATOM 648 O O . LYS A 1 84 ? -4.201 0.598 24.615 1.00 51.06 84 LYS A O 1
ATOM 653 N N . ARG A 1 85 ? -3.492 -0.325 22.702 1.00 52.41 85 ARG A N 1
ATOM 654 C CA . ARG A 1 85 ? -2.169 -0.718 23.196 1.00 52.41 85 ARG A CA 1
ATOM 655 C C . ARG A 1 85 ? -1.189 0.407 22.871 1.00 52.41 85 ARG A C 1
ATOM 657 O O . ARG A 1 85 ? -0.517 0.381 21.847 1.00 52.41 85 ARG A O 1
ATOM 664 N N . LYS A 1 86 ? -1.140 1.404 23.760 1.00 40.38 86 LYS A N 1
ATOM 665 C CA . LYS A 1 86 ? -0.091 2.436 23.810 1.00 40.38 86 LYS A CA 1
ATOM 666 C C . LYS A 1 86 ? 1.273 1.771 23.536 1.00 40.38 86 LYS A C 1
ATOM 668 O O . LYS A 1 86 ? 1.509 0.706 24.117 1.00 40.38 86 LYS A O 1
ATOM 673 N N . PRO A 1 87 ? 2.159 2.325 22.684 1.00 46.75 87 PRO A N 1
ATOM 674 C CA . PRO A 1 87 ? 3.499 1.772 22.558 1.00 46.75 87 PRO A CA 1
ATOM 675 C C . PRO A 1 87 ? 4.116 1.788 23.957 1.00 46.75 87 PRO A C 1
ATOM 677 O O . PRO A 1 87 ? 4.143 2.830 24.616 1.00 46.75 87 PRO A O 1
ATOM 680 N N . ALA A 1 88 ? 4.515 0.614 24.448 1.00 50.06 88 ALA A N 1
ATOM 681 C CA . ALA A 1 88 ? 5.355 0.539 25.627 1.00 50.06 88 ALA A CA 1
ATOM 682 C C . ALA A 1 88 ? 6.619 1.321 25.269 1.00 50.06 88 ALA A C 1
ATOM 684 O O . ALA A 1 88 ? 7.348 0.929 24.357 1.00 50.06 88 ALA A O 1
ATOM 685 N N . ALA A 1 89 ? 6.780 2.480 25.907 1.00 47.47 89 ALA A N 1
ATOM 686 C CA . ALA A 1 89 ? 7.985 3.279 25.819 1.00 47.47 89 ALA A CA 1
ATOM 687 C C . ALA A 1 89 ? 9.181 2.350 26.058 1.00 47.47 89 ALA A C 1
ATOM 689 O O . ALA A 1 89 ? 9.182 1.594 27.033 1.00 47.47 89 ALA A O 1
ATOM 690 N N . ARG A 1 90 ? 10.134 2.357 25.129 1.00 44.97 90 ARG A N 1
ATOM 691 C CA . ARG A 1 90 ? 11.443 1.747 25.331 1.00 44.97 90 ARG A CA 1
ATOM 692 C C . ARG A 1 90 ? 12.423 2.836 25.717 1.00 44.97 90 ARG A C 1
ATOM 694 O O . ARG A 1 90 ? 12.281 3.944 25.155 1.00 44.97 90 ARG A O 1
#

pLDDT: mean 84.61, std 13.39, range [40.38, 94.06]

Radius of gyration: 13.52 Å; chains: 1; bounding box: 30×26×39 Å